Protein AF-A0A8T5L7U0-F1 (afdb_monomer)

Secondary structure (DSSP, 8-state):
-HHHHT-TTS-HHHHHHHHHHHHHHHHHHHTT--HHHHHHHHHHHHHHHHS-----

Mean predicted aligned error: 4.29 Å

Foldseek 3Di:
DVVLVVPPPDDPVLSVQLVVLVVVLVVCVVVPPDNVVSVVVSVVSNVVSVVPPPPD

Radius of gyration: 12.26 Å; Cα contacts (8 Å, |Δi|>4): 25; chains: 1; bounding box: 28×31×27 Å

Sequence (56 aa):
QKEIWNMESVDPEIKVRLTEKTGEAEFRMVEGSDEFIQLEALLASFVMAGLGKSTN

Solvent-accessible surface area (backbone atoms only — not comparable to full-atom values): 3378 Å² total; per-residue (Å²): 119,68,69,58,73,68,42,82,92,55,58,68,70,51,41,53,54,53,51,50,48,51,51,52,40,51,52,42,44,76,75,66,45,62,60,68,62,41,50,52,53,46,50,52,51,50,51,58,55,71,65,49,84,83,68,129

pLDDT: mean 90.24, std 13.9, range [34.5, 98.31]

Nearest PDB structures (foldseek):
  6vvo-assembly1_D  TM=9.441E-01  e=1.731E-01  Homo sapiens
  8fs4-assembly1_B  TM=9.280E-01  e=2.555E-01  Saccharomyces cerevisiae
  8uii-assembly1_B  TM=8.415E-01  e=3.772E-01  Homo sapiens
  8bqs-assembly1_Do  TM=6.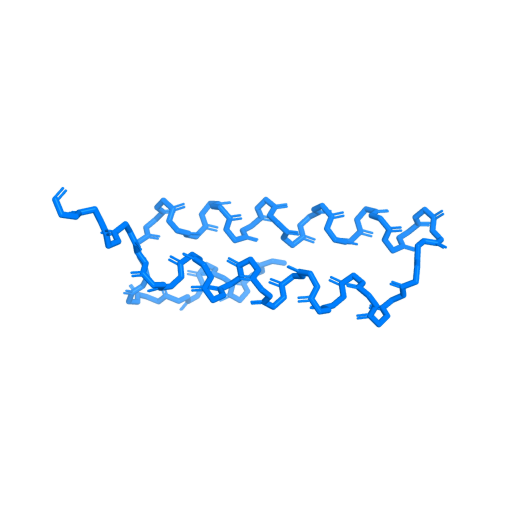535E-01  e=7.978E+00  Tetrahymena thermophila SB210

Structure (mmCIF, N/CA/C/O backbone):
data_AF-A0A8T5L7U0-F1
#
_entry.id   AF-A0A8T5L7U0-F1
#
loop_
_atom_site.group_PDB
_atom_site.id
_atom_site.type_symbol
_atom_site.label_atom_id
_atom_site.label_alt_id
_atom_site.label_comp_id
_atom_site.label_asym_id
_atom_site.label_entity_id
_atom_site.label_seq_id
_atom_site.pdbx_PDB_ins_code
_atom_site.Cartn_x
_atom_site.Cartn_y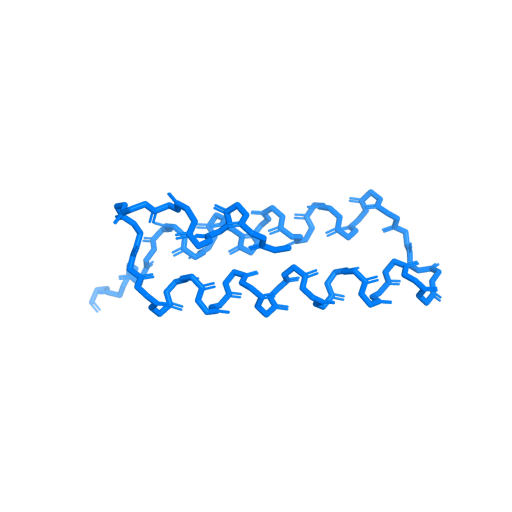
_atom_site.Cartn_z
_atom_site.occupancy
_atom_site.B_iso_or_equiv
_atom_site.auth_seq_id
_atom_site.auth_comp_id
_atom_site.auth_asym_id
_atom_site.auth_atom_id
_atom_site.pdbx_PDB_model_num
ATOM 1 N N . GLN A 1 1 ? -2.008 8.906 -0.009 1.00 78.75 1 GLN A N 1
ATOM 2 C CA . GLN A 1 1 ? -2.666 7.944 0.912 1.00 78.75 1 GLN A CA 1
ATOM 3 C C . GLN A 1 1 ? -3.834 8.529 1.737 1.00 78.75 1 GLN A C 1
ATOM 5 O O . GLN A 1 1 ? -4.357 7.848 2.608 1.00 78.75 1 GLN A O 1
ATOM 10 N N . LYS A 1 2 ? -4.307 9.757 1.453 1.00 88.25 2 LYS A N 1
ATOM 11 C CA . LYS A 1 2 ? -5.404 10.429 2.182 1.00 88.25 2 LYS A CA 1
ATOM 12 C C . LYS A 1 2 ? -6.730 9.648 2.174 1.00 88.25 2 LYS A C 1
ATOM 14 O O . LYS A 1 2 ? -7.412 9.608 3.189 1.00 88.25 2 LYS A O 1
ATOM 19 N N . GLU A 1 3 ? -7.044 8.979 1.065 1.00 91.56 3 GLU A N 1
ATOM 20 C CA . GLU A 1 3 ? -8.311 8.251 0.902 1.00 91.56 3 GLU A CA 1
ATOM 21 C C . GLU A 1 3 ? -8.491 7.079 1.875 1.00 91.56 3 GLU A C 1
ATOM 23 O O . GLU A 1 3 ? -9.599 6.847 2.344 1.00 91.56 3 GLU A O 1
ATOM 28 N N . ILE A 1 4 ? -7.411 6.385 2.254 1.00 90.56 4 ILE A N 1
ATOM 29 C CA . ILE A 1 4 ? -7.469 5.279 3.229 1.00 90.56 4 ILE A CA 1
ATOM 30 C C . ILE A 1 4 ? -7.902 5.793 4.610 1.00 90.56 4 ILE A C 1
ATOM 32 O O . ILE A 1 4 ? -8.686 5.156 5.314 1.00 90.56 4 ILE A O 1
ATOM 36 N N . TRP A 1 5 ? -7.431 6.979 4.994 1.00 91.38 5 TRP A N 1
ATOM 37 C CA . TRP A 1 5 ? -7.759 7.582 6.286 1.00 91.38 5 TRP A CA 1
ATOM 38 C C . TRP A 1 5 ? -9.195 8.109 6.344 1.00 91.38 5 TRP A C 1
ATOM 40 O O . TRP A 1 5 ? -9.797 8.082 7.419 1.00 91.38 5 TRP A O 1
ATOM 50 N N . ASN A 1 6 ? -9.768 8.470 5.192 1.00 93.94 6 ASN A N 1
ATOM 51 C CA . ASN A 1 6 ? -11.166 8.888 5.054 1.00 93.94 6 ASN A CA 1
ATOM 52 C C . ASN A 1 6 ? -12.173 7.722 5.180 1.00 93.94 6 ASN A C 1
ATOM 54 O O . ASN A 1 6 ? -13.376 7.961 5.226 1.00 93.94 6 ASN A O 1
ATOM 58 N N . MET A 1 7 ? -11.724 6.460 5.240 1.00 90.25 7 MET A N 1
ATOM 59 C CA . MET A 1 7 ? -12.612 5.297 5.374 1.00 90.25 7 MET A CA 1
ATOM 60 C C . MET A 1 7 ? -13.108 5.139 6.821 1.00 90.25 7 MET A C 1
ATOM 62 O O . MET A 1 7 ? -12.511 4.413 7.610 1.00 90.25 7 MET A O 1
ATOM 66 N N . GLU A 1 8 ? -14.181 5.823 7.212 1.00 89.56 8 GLU A N 1
ATOM 67 C CA . GLU A 1 8 ? -14.667 5.850 8.608 1.00 89.56 8 GLU A CA 1
ATOM 68 C C . GLU A 1 8 ? -15.002 4.465 9.191 1.00 89.56 8 GLU A C 1
ATOM 70 O O . GLU A 1 8 ? -14.755 4.224 10.369 1.00 89.56 8 GLU A O 1
ATOM 75 N N . SER A 1 9 ? -15.498 3.538 8.367 1.00 89.19 9 SER A N 1
ATOM 76 C CA . SER A 1 9 ? -15.957 2.202 8.777 1.00 89.19 9 SER A CA 1
ATOM 77 C C . SER A 1 9 ? -14.872 1.116 8.811 1.00 89.19 9 SER A C 1
ATOM 79 O O . SER A 1 9 ? -15.178 -0.039 9.104 1.00 89.19 9 SER A O 1
ATOM 81 N N . VAL A 1 10 ? -13.616 1.454 8.502 1.00 90.00 10 VAL A N 1
ATOM 82 C CA . VAL A 1 10 ? -12.497 0.499 8.447 1.00 90.00 10 VAL A CA 1
ATOM 83 C C . VAL A 1 10 ? -11.665 0.574 9.726 1.00 90.00 10 VAL A C 1
ATOM 85 O O . VAL A 1 10 ? -11.321 1.664 10.189 1.00 90.00 10 VAL A O 1
ATOM 88 N N . ASP A 1 11 ? -11.305 -0.591 10.268 1.00 92.88 11 ASP A N 1
ATOM 89 C CA . ASP A 1 11 ? -10.456 -0.711 11.455 1.00 92.88 11 ASP A CA 1
ATOM 90 C C . ASP A 1 11 ? -9.108 0.029 11.267 1.00 92.88 11 ASP A C 1
ATOM 92 O O . ASP A 1 11 ? -8.479 -0.107 10.207 1.00 92.88 11 ASP A O 1
ATOM 96 N N . PRO A 1 12 ? -8.632 0.801 12.264 1.00 93.00 12 PRO A N 1
ATOM 97 C CA . PRO A 1 12 ? -7.320 1.444 12.227 1.00 93.00 12 PRO A CA 1
ATOM 98 C C . PRO A 1 12 ? -6.152 0.519 11.847 1.00 93.00 12 PRO A C 1
ATOM 100 O O . PRO A 1 12 ? -5.277 0.941 11.092 1.00 93.00 12 PRO A O 1
ATOM 103 N N . GLU A 1 13 ? -6.130 -0.736 12.303 1.00 91.94 13 GLU A N 1
ATOM 104 C CA . GLU A 1 13 ? -5.085 -1.707 11.950 1.00 91.94 13 GLU A CA 1
ATOM 105 C C . GLU A 1 13 ? -5.100 -2.008 10.446 1.00 91.94 13 GLU A C 1
ATOM 107 O O . GLU A 1 13 ? -4.058 -2.026 9.783 1.00 91.94 13 GLU A O 1
ATOM 112 N N . ILE A 1 14 ? -6.296 -2.169 9.875 1.00 93.00 14 ILE A N 1
ATOM 113 C CA . ILE A 1 14 ? -6.468 -2.366 8.436 1.00 93.00 14 ILE A CA 1
ATOM 114 C C . ILE A 1 14 ? -5.994 -1.119 7.683 1.00 93.00 14 ILE A C 1
ATOM 116 O O . ILE A 1 14 ? -5.264 -1.254 6.704 1.00 93.00 14 ILE A O 1
ATOM 120 N N . LYS A 1 15 ? -6.323 0.091 8.153 1.00 93.75 15 LYS A N 1
ATOM 121 C CA . LYS A 1 15 ? -5.858 1.345 7.530 1.00 93.75 15 LYS A CA 1
ATOM 122 C C . LYS A 1 15 ? -4.338 1.446 7.486 1.00 93.75 15 LYS A C 1
ATOM 124 O O . LYS A 1 15 ? -3.789 1.826 6.450 1.00 93.75 15 LYS A O 1
ATOM 129 N N . VAL A 1 16 ? -3.655 1.091 8.574 1.00 94.81 16 VAL A N 1
ATOM 130 C CA . VAL A 1 16 ? -2.185 1.091 8.634 1.00 94.81 16 VAL A CA 1
ATOM 131 C C . VAL A 1 16 ? -1.605 0.084 7.640 1.00 94.81 16 VAL A C 1
ATOM 133 O O . VAL A 1 16 ? -0.713 0.431 6.869 1.00 94.81 16 VAL A O 1
ATOM 136 N N . ARG A 1 17 ? -2.158 -1.130 7.572 1.00 93.69 17 ARG A N 1
ATOM 137 C CA . ARG A 1 17 ? -1.711 -2.155 6.618 1.00 93.69 17 ARG A CA 1
ATOM 138 C C . ARG A 1 17 ? -1.930 -1.749 5.157 1.00 93.69 17 ARG A C 1
ATOM 140 O O . ARG A 1 17 ? -1.071 -1.988 4.314 1.00 93.69 17 ARG A O 1
ATOM 147 N N . LEU A 1 18 ? -3.065 -1.124 4.841 1.00 95.00 18 LEU A N 1
ATOM 148 C CA . LEU A 1 18 ? -3.339 -0.614 3.492 1.00 95.00 18 LEU A CA 1
ATOM 149 C C . LEU A 1 18 ? -2.379 0.528 3.121 1.00 95.00 18 LEU A C 1
ATOM 151 O O . LEU A 1 18 ? -1.861 0.551 2.010 1.00 95.00 18 LEU A O 1
ATOM 155 N N . THR A 1 19 ? -2.105 1.430 4.069 1.00 96.25 19 THR A N 1
ATOM 156 C CA . THR A 1 19 ? -1.141 2.543 3.948 1.00 96.25 19 THR A CA 1
ATOM 157 C C . THR A 1 19 ? 0.256 2.016 3.596 1.00 96.25 19 THR A C 1
ATOM 159 O O . THR A 1 19 ? 0.871 2.466 2.627 1.00 96.25 19 THR A O 1
ATOM 162 N N . GLU A 1 20 ? 0.729 1.000 4.321 1.00 96.94 20 GLU A N 1
ATOM 163 C CA . GLU A 1 20 ? 1.999 0.319 4.044 1.00 96.94 20 GLU A CA 1
ATOM 164 C C . GLU A 1 20 ? 2.024 -0.292 2.634 1.00 96.94 20 GLU A C 1
ATOM 166 O O . GLU A 1 20 ? 2.942 -0.024 1.860 1.00 96.94 20 GLU A O 1
ATOM 171 N N . LYS A 1 21 ? 0.993 -1.064 2.264 1.00 96.31 21 LYS A N 1
ATOM 172 C CA . LYS A 1 21 ? 0.944 -1.747 0.961 1.00 96.31 21 LYS A CA 1
ATOM 173 C C . LYS A 1 21 ? 0.876 -0.784 -0.218 1.00 96.31 21 LYS A C 1
ATOM 175 O O . LYS A 1 21 ? 1.502 -1.040 -1.243 1.00 96.31 21 LYS A O 1
ATOM 180 N N . THR A 1 22 ? 0.172 0.338 -0.075 1.00 97.00 22 THR A N 1
ATOM 181 C CA . THR A 1 22 ? 0.181 1.403 -1.083 1.00 97.00 22 THR A CA 1
ATOM 182 C C . THR A 1 22 ? 1.569 2.025 -1.233 1.00 97.00 22 THR A C 1
ATOM 184 O O . THR A 1 22 ? 2.003 2.235 -2.361 1.00 97.00 22 THR A O 1
ATOM 187 N N . GLY A 1 23 ? 2.281 2.276 -0.129 1.00 97.06 23 GLY A N 1
ATOM 188 C CA . GLY A 1 23 ? 3.654 2.789 -0.178 1.00 97.06 23 GLY A CA 1
ATOM 189 C C . GLY A 1 23 ? 4.634 1.815 -0.838 1.00 97.06 23 GLY A C 1
ATOM 190 O O . GLY A 1 23 ? 5.465 2.230 -1.640 1.00 97.06 23 GLY A O 1
ATOM 191 N N . GLU A 1 24 ? 4.508 0.516 -0.557 1.00 97.50 24 GLU A N 1
ATOM 192 C CA . GLU A 1 24 ? 5.329 -0.523 -1.190 1.00 97.50 24 GLU A CA 1
ATOM 193 C C . GLU A 1 24 ? 5.097 -0.592 -2.710 1.00 97.50 24 GLU A C 1
ATOM 195 O O . GLU A 1 24 ? 6.058 -0.645 -3.477 1.00 97.50 24 GLU A O 1
ATOM 200 N N . ALA A 1 25 ? 3.837 -0.562 -3.155 1.00 97.25 25 ALA A N 1
ATOM 201 C CA . ALA A 1 25 ? 3.506 -0.570 -4.579 1.00 97.25 25 ALA A CA 1
ATOM 202 C C . ALA A 1 25 ? 4.035 0.685 -5.292 1.00 97.25 25 ALA A C 1
ATOM 204 O O . ALA A 1 25 ? 4.618 0.577 -6.369 1.00 97.25 25 ALA A O 1
ATOM 205 N N . GLU A 1 26 ? 3.884 1.864 -4.679 1.00 97.56 26 GLU A N 1
ATOM 206 C CA . GLU A 1 26 ? 4.429 3.128 -5.193 1.00 97.56 26 GLU A CA 1
ATOM 207 C C . GLU A 1 26 ? 5.950 3.060 -5.346 1.00 97.56 26 GLU A C 1
ATOM 209 O O . GLU A 1 26 ? 6.475 3.368 -6.414 1.00 97.56 26 GLU A O 1
ATOM 214 N N . PHE A 1 27 ? 6.650 2.580 -4.318 1.00 97.94 27 PHE A N 1
ATOM 215 C CA . PHE A 1 27 ? 8.097 2.401 -4.359 1.00 97.94 27 PHE A CA 1
ATOM 216 C C . PHE A 1 27 ? 8.526 1.479 -5.509 1.00 97.94 27 PHE A C 1
ATOM 218 O O . PHE A 1 27 ? 9.378 1.848 -6.313 1.00 97.94 27 PHE A O 1
ATOM 225 N N . ARG A 1 28 ? 7.879 0.316 -5.655 1.00 97.81 28 ARG A N 1
ATOM 226 C CA . ARG A 1 28 ? 8.179 -0.646 -6.729 1.00 97.81 28 ARG A CA 1
ATOM 227 C C . ARG A 1 28 ? 7.929 -0.074 -8.122 1.00 97.81 28 ARG A C 1
ATOM 229 O O . ARG A 1 28 ? 8.724 -0.329 -9.026 1.00 97.81 28 ARG A O 1
ATOM 236 N N . MET A 1 29 ? 6.846 0.682 -8.307 1.00 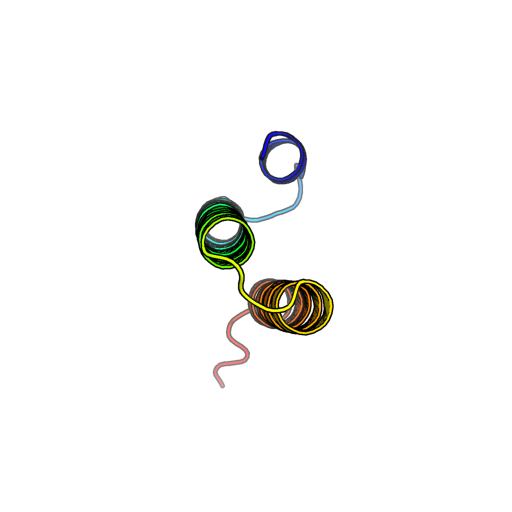97.62 29 MET A N 1
ATOM 237 C CA . MET A 1 29 ? 6.558 1.358 -9.577 1.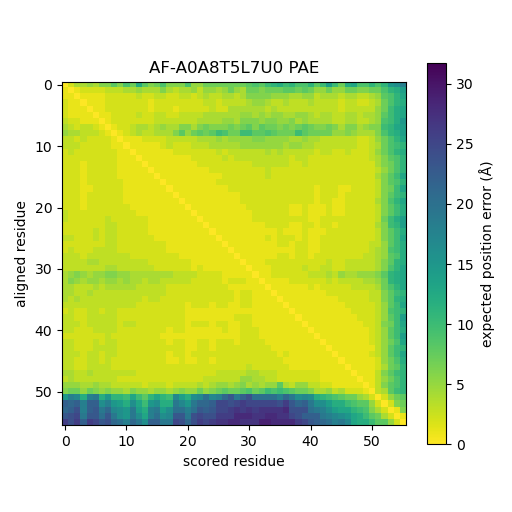00 97.62 29 MET A CA 1
ATOM 238 C C . MET A 1 29 ? 7.624 2.416 -9.895 1.00 97.62 29 MET A C 1
ATOM 240 O O . MET A 1 29 ? 8.114 2.463 -11.019 1.00 97.62 29 MET A O 1
ATOM 244 N N . VAL A 1 30 ? 8.062 3.202 -8.902 1.00 97.75 30 VAL A N 1
ATOM 245 C CA . VAL A 1 30 ? 9.151 4.186 -9.062 1.00 97.75 30 VAL A CA 1
ATOM 246 C C . VAL A 1 30 ? 10.481 3.519 -9.435 1.00 97.75 30 VAL A C 1
ATOM 248 O O . VAL A 1 30 ? 11.239 4.074 -10.228 1.00 97.75 30 VAL A O 1
ATOM 251 N N . GLU A 1 31 ? 10.757 2.318 -8.924 1.00 98.12 31 GLU A N 1
ATOM 252 C CA . GLU A 1 31 ? 11.941 1.525 -9.290 1.00 98.12 31 GLU A CA 1
ATOM 253 C C . GLU A 1 31 ? 11.848 0.854 -10.677 1.00 98.12 31 GLU A C 1
ATOM 255 O O . GLU A 1 31 ? 12.791 0.185 -11.102 1.00 98.12 31 GLU A O 1
ATOM 260 N N . GLY A 1 32 ? 10.746 1.044 -11.412 1.00 97.25 32 GLY A N 1
ATOM 261 C CA . GLY A 1 32 ? 10.567 0.528 -12.772 1.00 97.25 32 GLY A CA 1
ATOM 262 C C . GLY A 1 32 ? 9.938 -0.864 -12.847 1.00 97.25 32 GLY A C 1
ATOM 263 O O . GLY A 1 32 ? 10.089 -1.551 -13.858 1.00 97.25 32 GLY A O 1
ATOM 264 N N . SER A 1 33 ? 9.246 -1.302 -11.791 1.00 97.44 33 SER A N 1
ATOM 265 C CA . SER A 1 33 ? 8.425 -2.517 -11.850 1.00 97.44 33 SER A CA 1
ATOM 266 C C . SER A 1 33 ? 7.223 -2.333 -12.782 1.00 97.44 33 SER A C 1
ATOM 268 O O . SER A 1 33 ? 6.726 -1.223 -12.952 1.00 97.44 33 SER A O 1
ATOM 270 N N . ASP A 1 34 ? 6.715 -3.436 -13.335 1.00 98.12 34 ASP A N 1
ATOM 271 C CA . ASP A 1 34 ? 5.521 -3.431 -14.186 1.00 98.12 34 ASP A CA 1
ATOM 272 C C . ASP A 1 34 ? 4.282 -2.917 -13.428 1.00 98.12 34 ASP A C 1
ATOM 274 O O . ASP A 1 34 ? 3.854 -3.514 -12.436 1.00 98.12 34 ASP A O 1
ATOM 278 N N . GLU A 1 35 ? 3.712 -1.805 -13.898 1.00 97.38 35 GLU A N 1
ATOM 279 C CA . GLU A 1 35 ? 2.589 -1.118 -13.251 1.00 97.38 35 GLU A CA 1
ATOM 280 C C . GLU A 1 35 ? 1.339 -2.001 -13.153 1.00 97.38 35 GLU A C 1
ATOM 282 O O . GLU A 1 35 ? 0.647 -1.977 -12.135 1.00 97.38 35 GLU A O 1
ATOM 287 N N . PHE A 1 36 ? 1.060 -2.812 -14.178 1.00 97.88 36 PHE A N 1
ATOM 288 C CA . PHE A 1 36 ? -0.117 -3.676 -14.201 1.00 97.88 36 PHE A CA 1
ATOM 289 C C . PHE A 1 36 ? -0.011 -4.751 -13.115 1.00 97.88 36 PHE A C 1
ATOM 291 O O . PHE A 1 36 ? -0.919 -4.897 -12.296 1.00 97.88 36 PHE A O 1
ATOM 298 N N . ILE A 1 37 ? 1.141 -5.417 -13.023 1.00 97.88 37 ILE A N 1
ATOM 299 C CA . ILE A 1 37 ? 1.416 -6.418 -11.984 1.00 97.88 37 ILE A CA 1
ATOM 300 C C . ILE A 1 37 ? 1.386 -5.789 -10.583 1.00 97.88 37 ILE A C 1
ATOM 302 O O . ILE A 1 37 ? 0.835 -6.383 -9.652 1.00 97.88 37 ILE A O 1
ATOM 306 N N . GLN A 1 38 ? 1.959 -4.593 -10.400 1.00 98.31 38 GLN A N 1
ATOM 307 C CA . GLN A 1 38 ? 1.943 -3.923 -9.093 1.00 98.31 38 GLN A CA 1
ATOM 308 C C . GLN A 1 38 ? 0.523 -3.551 -8.651 1.00 98.31 38 GLN A C 1
ATOM 310 O O . GLN A 1 38 ? 0.184 -3.717 -7.476 1.00 98.31 38 GLN A O 1
ATOM 315 N N . LEU A 1 39 ? -0.328 -3.102 -9.577 1.00 97.81 39 LEU A N 1
ATOM 316 C CA . LEU A 1 39 ? -1.73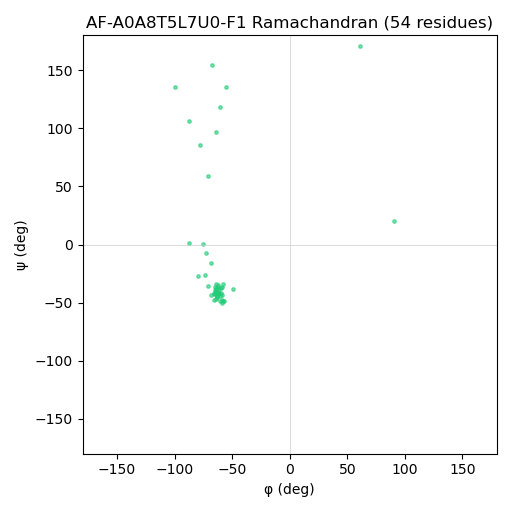1 -2.815 -9.289 1.00 97.81 39 LEU A CA 1
ATOM 317 C C . LEU A 1 39 ? -2.513 -4.086 -8.935 1.00 97.81 39 LEU A C 1
ATOM 319 O O . LEU A 1 39 ? -3.269 -4.074 -7.962 1.00 97.81 39 LEU A O 1
ATOM 323 N N . GLU A 1 40 ? -2.307 -5.194 -9.649 1.00 97.88 40 GLU A N 1
ATOM 324 C CA . GLU A 1 40 ? -2.932 -6.481 -9.313 1.00 97.88 40 GLU A CA 1
ATOM 325 C C . GLU A 1 40 ? -2.519 -6.969 -7.915 1.00 97.88 40 GLU A C 1
ATOM 327 O O . GLU A 1 40 ? -3.369 -7.368 -7.112 1.00 97.88 40 GLU A O 1
ATOM 332 N N . ALA A 1 41 ? -1.230 -6.870 -7.576 1.00 97.38 41 ALA A N 1
ATOM 333 C CA . ALA A 1 41 ? -0.716 -7.235 -6.257 1.00 97.38 41 ALA A CA 1
ATOM 334 C C . ALA A 1 41 ? -1.278 -6.339 -5.136 1.00 97.38 41 ALA A C 1
ATOM 336 O O . ALA A 1 41 ? -1.605 -6.819 -4.040 1.00 97.38 41 ALA A O 1
ATOM 337 N N . LEU A 1 42 ? -1.430 -5.040 -5.406 1.00 97.19 42 LEU A N 1
ATOM 338 C CA . LEU A 1 42 ? -2.039 -4.094 -4.477 1.00 97.19 42 LEU A CA 1
ATOM 339 C C . LEU A 1 42 ? -3.514 -4.436 -4.227 1.00 97.19 42 LEU A C 1
ATOM 341 O O . LEU A 1 42 ? -3.934 -4.522 -3.072 1.00 97.19 42 LEU A O 1
ATOM 345 N N . LEU A 1 43 ? -4.286 -4.705 -5.282 1.00 96.75 43 LEU A N 1
ATOM 346 C CA . LEU A 1 43 ? -5.692 -5.103 -5.173 1.00 96.75 43 LEU A CA 1
ATOM 347 C C . LEU A 1 43 ? -5.858 -6.421 -4.409 1.00 96.75 43 LEU A C 1
ATOM 349 O O . LEU A 1 43 ? -6.718 -6.514 -3.532 1.00 96.75 43 LEU A O 1
ATOM 353 N N . ALA A 1 44 ? -5.002 -7.414 -4.662 1.00 96.19 44 ALA A N 1
ATOM 354 C CA . ALA A 1 44 ? -4.997 -8.661 -3.899 1.00 96.19 44 ALA A CA 1
ATOM 355 C C . ALA A 1 44 ? -4.745 -8.407 -2.402 1.00 96.19 44 ALA A C 1
ATOM 357 O O . ALA A 1 44 ? -5.437 -8.964 -1.547 1.00 96.19 44 ALA A O 1
ATOM 358 N N . SER A 1 45 ? -3.813 -7.507 -2.075 1.00 94.12 45 SER A N 1
ATOM 359 C CA . SER A 1 45 ? -3.540 -7.100 -0.691 1.00 94.12 45 SER A CA 1
ATOM 360 C C . SER A 1 45 ? -4.750 -6.424 -0.037 1.00 94.12 45 SER A C 1
ATOM 362 O O . SER A 1 45 ? -5.017 -6.652 1.143 1.00 94.12 45 SER A O 1
ATOM 364 N N . PHE A 1 46 ? -5.513 -5.634 -0.796 1.00 93.00 46 PHE A N 1
ATOM 365 C CA . PHE A 1 46 ? -6.729 -4.971 -0.317 1.00 93.00 46 PHE A CA 1
ATOM 366 C C . PHE A 1 46 ? -7.838 -5.986 -0.026 1.00 93.00 46 PHE A C 1
ATOM 368 O O . PHE A 1 46 ? -8.466 -5.920 1.031 1.00 93.00 46 PHE A O 1
ATOM 375 N N . VAL A 1 47 ? -8.030 -6.967 -0.912 1.00 93.94 47 VAL A N 1
ATOM 376 C CA . VAL A 1 47 ? -8.981 -8.070 -0.704 1.00 93.94 47 VAL A CA 1
ATOM 377 C C . VAL A 1 47 ? -8.604 -8.872 0.541 1.00 93.94 47 VAL A C 1
ATOM 379 O O . VAL A 1 47 ? -9.440 -9.064 1.421 1.00 93.94 47 VAL A O 1
ATOM 382 N N . MET A 1 48 ? -7.336 -9.268 0.677 1.00 91.56 48 MET A N 1
ATOM 383 C CA . MET A 1 48 ? -6.848 -9.991 1.857 1.00 91.56 48 MET A CA 1
ATOM 384 C C . MET A 1 48 ? -7.038 -9.192 3.148 1.00 91.56 48 MET A C 1
ATOM 386 O O . MET A 1 48 ? -7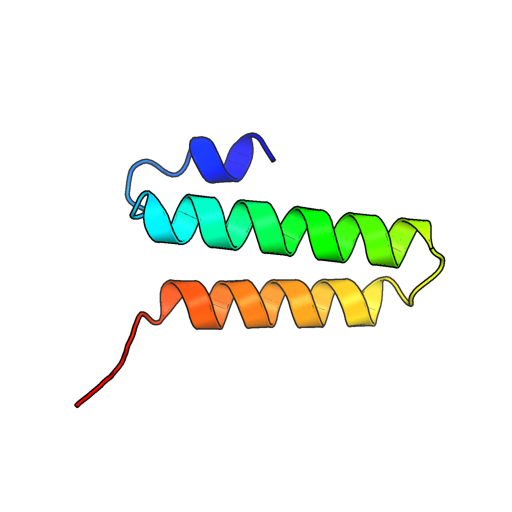.371 -9.756 4.189 1.00 91.56 48 MET A O 1
ATOM 390 N N . ALA A 1 49 ? -6.849 -7.874 3.091 1.00 90.12 49 ALA A N 1
ATOM 391 C CA . ALA A 1 49 ? -7.039 -7.017 4.246 1.00 90.12 49 ALA A CA 1
ATOM 392 C C . ALA A 1 49 ? -8.518 -6.871 4.643 1.00 90.12 49 ALA A C 1
ATOM 394 O O . ALA A 1 49 ? -8.797 -6.800 5.839 1.00 90.12 49 ALA A O 1
ATOM 395 N N . GLY A 1 50 ? -9.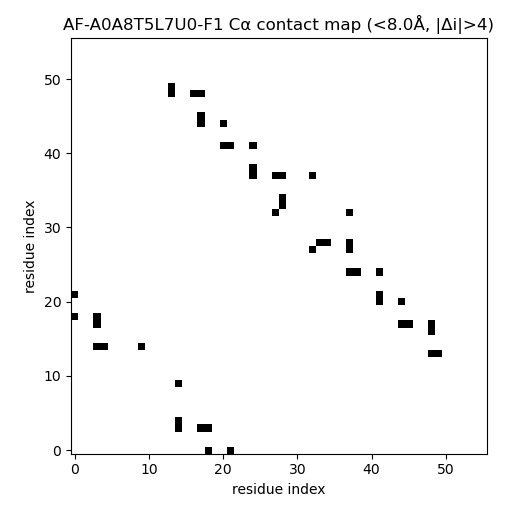432 -6.839 3.666 1.00 86.12 50 GLY A N 1
ATOM 396 C CA . GLY A 1 50 ? -10.879 -6.712 3.870 1.00 86.12 50 GLY A CA 1
ATOM 397 C C . GLY A 1 50 ? -11.584 -8.011 4.267 1.00 86.12 50 GLY A C 1
ATOM 398 O O . GLY A 1 50 ? -12.589 -7.959 4.967 1.00 86.12 50 GLY A O 1
ATOM 399 N N . LEU A 1 51 ? -11.047 -9.175 3.887 1.00 86.00 51 LEU A N 1
ATOM 400 C CA . LEU A 1 51 ? -11.596 -10.474 4.295 1.00 86.00 51 LEU A CA 1
ATOM 401 C C . LEU A 1 51 ? -11.417 -10.760 5.796 1.00 86.00 51 LEU A C 1
ATOM 403 O O . LEU A 1 51 ? -12.095 -11.637 6.328 1.00 86.00 51 LEU A O 1
ATOM 407 N N . GLY A 1 52 ? -10.543 -10.015 6.487 1.00 66.44 52 GLY A N 1
ATOM 408 C CA . GLY A 1 52 ? -10.212 -10.263 7.889 1.00 66.44 52 GLY A CA 1
ATOM 409 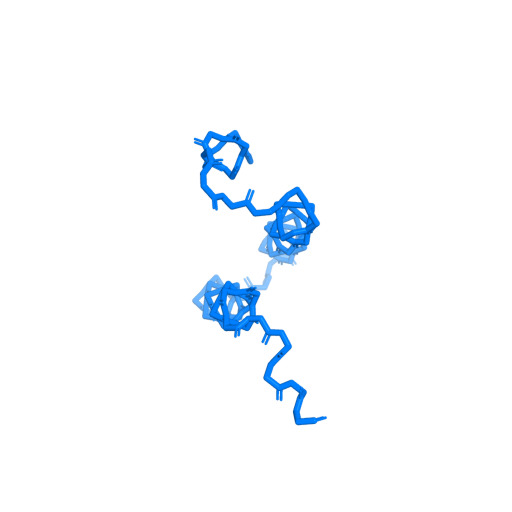C C . GLY A 1 52 ? -9.597 -11.652 8.096 1.00 66.44 52 GLY A C 1
ATOM 410 O O . GLY A 1 52 ? -9.552 -12.492 7.197 1.00 66.44 52 GLY A O 1
ATOM 411 N N . LYS A 1 53 ? -9.082 -11.934 9.295 1.00 55.47 53 LYS A N 1
ATOM 412 C CA . LYS A 1 53 ? -8.722 -13.311 9.640 1.00 55.47 53 LYS A CA 1
ATOM 413 C C . LYS A 1 53 ? -10.00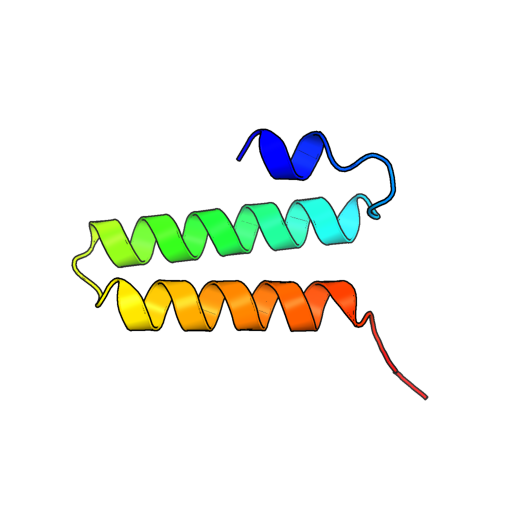4 -14.150 9.658 1.00 55.47 53 LYS A C 1
ATOM 415 O O . LYS A 1 53 ? -10.676 -14.213 10.680 1.00 55.47 53 LYS A O 1
ATOM 420 N N . SER A 1 54 ? -10.307 -14.857 8.573 1.00 48.00 54 SER A N 1
ATOM 421 C CA . SER A 1 54 ? -11.104 -16.084 8.648 1.00 48.00 54 SER A CA 1
ATOM 422 C C . SER A 1 54 ? -10.242 -17.173 9.303 1.00 48.00 54 SER A C 1
ATOM 424 O O . SER A 1 54 ? -9.909 -18.181 8.688 1.00 48.00 54 SER A O 1
ATOM 426 N N . THR A 1 55 ? -9.784 -16.932 10.533 1.00 40.28 55 THR A N 1
ATOM 427 C CA . THR A 1 55 ? -9.232 -17.972 11.398 1.00 40.28 55 THR A CA 1
ATOM 428 C C . THR A 1 55 ? -10.403 -18.573 12.150 1.00 40.28 55 THR A C 1
ATOM 430 O O . THR A 1 55 ? -10.978 -17.922 13.021 1.00 40.28 55 THR A O 1
ATOM 433 N N . ASN A 1 56 ? -10.755 -19.785 11.722 1.00 34.50 56 ASN A N 1
ATOM 434 C CA . ASN A 1 56 ? -11.406 -20.805 12.543 1.00 34.50 56 ASN A CA 1
ATOM 435 C C . ASN A 1 56 ? -10.732 -20.926 13.919 1.00 34.50 56 ASN A C 1
ATOM 437 O O . ASN A 1 56 ? -9.495 -20.714 13.973 1.00 34.50 56 ASN A O 1
#